Protein AF-A0A929IX58-F1 (afdb_monomer_lite)

Secondary structure (DSSP, 8-state):
-EEEEES-SEESS-TT----TT---EE-B--SS-SSSB-EEEEEETTEEE-GGGTS---

pLDDT: mean 94.66, std 8.5, range [52.28, 98.56]

Radius of gyration: 12.41 Å; chains: 1; bounding box: 30×27×28 Å

Foldseek 3Di:
DDKDKPQFPFAPDDPPDDDDPPDDGTHWHHPDPGPGTDIDMFDDDPNHTDDCCVVPPDD

Sequence (59 aa):
YSTRYGHNAKLLVKVGDSVEKGQVISQMGSTGRSTGPHVHFEVLKNDRQVNPAKFVALR

Structure (mmCIF, N/CA/C/O backbone):
data_AF-A0A929IX58-F1
#
_entry.id   AF-A0A929IX58-F1
#
loop_
_atom_site.group_PDB
_atom_site.id
_atom_site.type_symbol
_atom_site.label_atom_id
_atom_site.label_alt_id
_atom_site.label_comp_id
_atom_site.label_asym_id
_atom_site.label_entity_id
_atom_site.label_seq_id
_atom_site.pdbx_PDB_ins_code
_atom_site.Cartn_x
_atom_site.Cartn_y
_atom_site.Cartn_z
_atom_site.occupancy
_atom_site.B_iso_or_equiv
_atom_site.auth_seq_id
_atom_site.auth_comp_id
_atom_site.auth_asym_id
_atom_site.auth_atom_id
_atom_site.pdbx_PDB_model_num
ATOM 1 N N . TYR A 1 1 ? -7.733 1.179 12.241 1.00 91.81 1 TYR A N 1
ATOM 2 C CA . TYR A 1 1 ? -7.207 0.218 11.251 1.00 91.81 1 TYR A CA 1
ATOM 3 C C . TYR A 1 1 ? -6.415 0.991 10.218 1.00 91.81 1 TYR A C 1
ATOM 5 O O . TYR A 1 1 ? -6.747 2.145 9.984 1.00 91.81 1 TYR A O 1
ATOM 13 N N . SER A 1 2 ? -5.411 0.373 9.609 1.00 95.50 2 SER A N 1
ATOM 14 C CA . SER A 1 2 ? -4.733 0.900 8.423 1.00 95.50 2 SER A CA 1
ATOM 15 C C . SER A 1 2 ? -4.499 -0.225 7.418 1.00 95.50 2 SER A C 1
ATOM 17 O O . SER A 1 2 ? -4.448 -1.400 7.786 1.00 95.50 2 SER A O 1
ATOM 19 N N . THR A 1 3 ? -4.408 0.132 6.142 1.00 96.62 3 THR A N 1
ATOM 20 C CA . THR A 1 3 ? -4.154 -0.807 5.044 1.00 96.62 3 THR A CA 1
ATOM 21 C C . THR A 1 3 ? -2.900 -0.401 4.296 1.00 96.62 3 THR A C 1
ATOM 23 O O . THR A 1 3 ? -2.667 0.795 4.111 1.00 96.62 3 THR A O 1
ATOM 26 N N . ARG A 1 4 ? -2.117 -1.374 3.829 1.00 96.56 4 ARG A N 1
ATOM 27 C CA . ARG A 1 4 ? -0.945 -1.123 2.980 1.00 96.56 4 ARG A CA 1
ATOM 28 C C . ARG A 1 4 ? -1.065 -1.889 1.673 1.00 96.56 4 ARG A C 1
ATOM 30 O O . ARG A 1 4 ? -1.499 -3.036 1.670 1.00 96.56 4 ARG A O 1
ATOM 37 N N . TYR A 1 5 ? -0.647 -1.233 0.596 1.00 97.25 5 TYR A N 1
ATOM 38 C CA . TYR A 1 5 ? -0.636 -1.762 -0.763 1.00 97.25 5 TYR A CA 1
ATOM 39 C C . TYR A 1 5 ? 0.796 -1.641 -1.286 1.00 97.25 5 TYR A C 1
ATOM 41 O O . TYR A 1 5 ? 1.287 -0.529 -1.490 1.00 97.25 5 TYR A O 1
ATOM 49 N N . GLY A 1 6 ? 1.490 -2.769 -1.410 1.00 97.44 6 GLY A N 1
ATOM 50 C CA . GLY A 1 6 ? 2.880 -2.856 -1.852 1.00 97.44 6 GLY A CA 1
ATOM 51 C C . GLY A 1 6 ? 3.021 -3.156 -3.344 1.00 97.44 6 GLY A C 1
ATOM 52 O O . GLY A 1 6 ? 2.043 -3.431 -4.034 1.00 97.44 6 GLY A O 1
ATOM 53 N N . HIS A 1 7 ? 4.264 -3.110 -3.826 1.00 98.50 7 HIS A N 1
ATOM 54 C CA . HIS A 1 7 ? 4.659 -3.432 -5.206 1.00 98.50 7 HIS A CA 1
ATOM 55 C C . HIS A 1 7 ? 4.018 -2.566 -6.305 1.00 98.50 7 HIS A C 1
ATOM 57 O O . HIS A 1 7 ? 4.069 -2.925 -7.477 1.00 98.50 7 HIS A O 1
ATOM 63 N N . ASN A 1 8 ? 3.458 -1.400 -5.970 1.00 98.19 8 ASN A N 1
ATOM 64 C CA . ASN A 1 8 ? 2.818 -0.516 -6.950 1.00 98.19 8 ASN A CA 1
ATOM 65 C C . ASN A 1 8 ? 3.794 -0.070 -8.052 1.00 98.19 8 ASN A C 1
ATOM 67 O O . ASN A 1 8 ? 4.944 0.269 -7.769 1.00 98.19 8 ASN A O 1
ATOM 71 N N . ALA A 1 9 ? 3.314 0.003 -9.295 1.00 98.25 9 ALA A N 1
ATOM 72 C CA . ALA A 1 9 ? 4.036 0.632 -10.402 1.00 98.25 9 ALA A CA 1
ATOM 73 C C . ALA A 1 9 ? 3.947 2.164 -10.335 1.00 98.25 9 ALA A C 1
ATOM 75 O O . ALA A 1 9 ? 4.905 2.864 -10.655 1.00 98.25 9 ALA A O 1
ATOM 76 N N . LYS A 1 10 ? 2.790 2.686 -9.911 1.00 98.31 10 LYS A N 1
ATOM 77 C CA . LYS A 1 10 ? 2.517 4.124 -9.822 1.00 98.31 10 LYS A CA 1
ATOM 78 C C . LYS A 1 10 ? 1.548 4.421 -8.685 1.00 98.31 10 LYS A C 1
ATOM 80 O O . LYS A 1 10 ? 0.565 3.703 -8.511 1.00 98.31 10 LYS A O 1
ATOM 85 N N . LEU A 1 11 ? 1.803 5.495 -7.942 1.00 98.31 11 LEU A N 1
ATOM 86 C CA . LEU A 1 11 ? 0.860 6.061 -6.974 1.00 98.31 11 LEU A CA 1
ATOM 87 C C . LEU A 1 11 ? 0.024 7.147 -7.661 1.00 98.31 11 LEU A C 1
ATOM 89 O O . LEU A 1 11 ? 0.567 7.961 -8.410 1.00 98.31 11 LEU A O 1
ATOM 93 N N . LEU A 1 12 ? -1.290 7.137 -7.434 1.00 98.56 12 LEU A N 1
ATOM 94 C CA . LEU A 1 12 ? -2.237 8.121 -7.982 1.00 98.56 12 LEU A CA 1
ATOM 95 C C . LEU A 1 12 ? -2.704 9.140 -6.934 1.00 98.56 12 LEU A C 1
ATOM 97 O O . LEU A 1 12 ? -3.379 10.102 -7.280 1.00 98.56 12 LEU A O 1
ATOM 101 N N . VAL A 1 13 ? -2.324 8.931 -5.675 1.00 98.38 13 VAL A N 1
ATOM 102 C CA . VAL A 1 13 ? -2.606 9.803 -4.530 1.00 98.38 13 VAL A CA 1
ATOM 103 C C . VAL A 1 13 ? -1.305 10.187 -3.829 1.00 98.38 13 VAL A C 1
ATOM 105 O O . VAL A 1 13 ? -0.256 9.567 -4.048 1.00 98.38 13 VAL A O 1
ATOM 108 N N . LYS A 1 14 ? -1.369 11.210 -2.983 1.00 98.19 14 LYS A N 1
ATOM 109 C CA . LYS A 1 14 ? -0.252 11.754 -2.209 1.00 98.19 14 LYS A CA 1
ATOM 110 C C . LYS A 1 14 ? -0.541 11.679 -0.712 1.00 98.19 14 LYS A C 1
ATOM 112 O O . LYS A 1 14 ? -1.672 11.501 -0.270 1.00 98.19 14 LYS A O 1
ATOM 117 N N . VAL A 1 15 ? 0.515 11.805 0.090 1.00 97.88 15 VAL A N 1
ATOM 118 C CA . VAL A 1 15 ? 0.381 11.889 1.550 1.00 97.88 15 VAL A CA 1
ATOM 119 C C . VAL A 1 15 ? -0.445 13.125 1.904 1.00 97.88 15 VAL A C 1
ATOM 121 O O . VAL A 1 15 ? -0.122 14.223 1.462 1.00 97.88 15 VAL A O 1
ATOM 124 N N . GLY A 1 16 ? -1.485 12.926 2.713 1.00 97.94 16 GLY A N 1
ATOM 125 C CA . GLY A 1 16 ? -2.436 13.971 3.097 1.00 97.94 16 GLY A CA 1
ATOM 126 C C . GLY A 1 16 ? -3.753 13.932 2.319 1.00 97.94 16 GLY A C 1
ATOM 127 O O . GLY A 1 16 ? -4.728 14.515 2.788 1.00 97.94 16 GLY A O 1
ATOM 128 N N . ASP A 1 17 ? -3.824 13.208 1.198 1.00 98.38 17 ASP A N 1
ATOM 129 C CA . ASP A 1 17 ? -5.073 13.063 0.449 1.00 98.38 17 ASP A CA 1
ATOM 130 C C . ASP A 1 17 ? -6.093 12.240 1.252 1.00 98.38 17 ASP A C 1
ATOM 132 O O . ASP A 1 17 ? -5.784 11.172 1.791 1.00 98.38 17 ASP A O 1
ATOM 136 N N . SER A 1 18 ? -7.336 12.722 1.299 1.00 98.12 18 SER A N 1
ATOM 137 C CA . SER A 1 18 ? -8.474 11.917 1.749 1.00 98.12 18 SER A CA 1
ATOM 138 C C . SER A 1 18 ? -8.950 11.036 0.598 1.00 98.12 18 SER A C 1
ATOM 140 O O . SER A 1 18 ? -9.067 11.506 -0.533 1.00 98.12 18 SER A O 1
ATOM 142 N N . VAL A 1 19 ? -9.212 9.760 0.879 1.00 97.38 19 VAL A N 1
ATOM 143 C CA . VAL A 1 19 ? -9.643 8.779 -0.124 1.00 97.38 19 VAL A CA 1
ATOM 144 C C . VAL A 1 19 ? -10.907 8.062 0.319 1.00 97.38 19 VAL A C 1
ATOM 146 O O . VAL A 1 19 ? -11.106 7.804 1.508 1.00 97.38 19 VAL A O 1
ATOM 149 N N . GLU A 1 20 ? -11.743 7.700 -0.647 1.00 97.06 20 GLU A N 1
ATOM 150 C CA . GLU A 1 20 ? -13.003 7.001 -0.402 1.00 97.06 20 GLU A CA 1
ATOM 151 C C . GLU A 1 20 ? -12.924 5.513 -0.760 1.00 97.06 20 GLU A C 1
ATOM 153 O O . GLU A 1 20 ? -12.071 5.053 -1.526 1.00 97.06 20 GLU A O 1
ATOM 158 N N . LYS A 1 21 ? -13.848 4.720 -0.209 1.00 94.06 21 LYS A N 1
ATOM 159 C CA . LYS A 1 21 ? -13.945 3.296 -0.540 1.00 94.06 21 LYS A CA 1
ATOM 160 C C . LYS 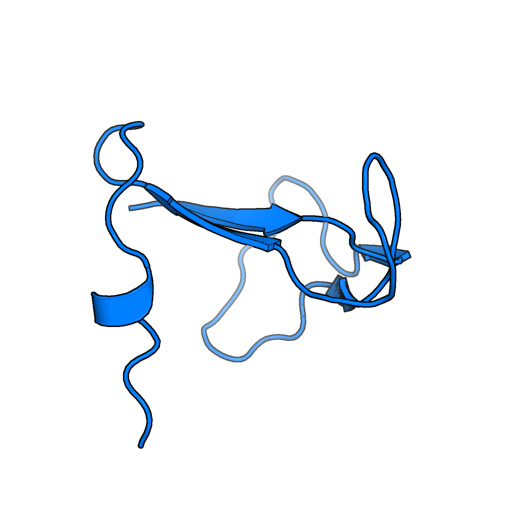A 1 21 ? -14.224 3.128 -2.037 1.00 94.06 21 LYS A C 1
ATOM 162 O O . LYS A 1 21 ? -15.239 3.596 -2.535 1.00 94.06 21 LYS A O 1
ATOM 167 N N . GLY A 1 22 ? -13.365 2.372 -2.718 1.00 94.19 22 GLY A N 1
ATOM 168 C CA . GLY A 1 22 ? -13.483 2.103 -4.156 1.00 94.19 22 GLY A CA 1
ATOM 169 C C . GLY A 1 22 ? -12.725 3.094 -5.041 1.00 94.19 22 GLY A C 1
ATOM 170 O O . GLY A 1 22 ? -12.601 2.848 -6.238 1.00 94.19 22 GLY A O 1
ATOM 171 N N . GLN A 1 23 ? -12.163 4.163 -4.471 1.00 97.88 23 GLN A N 1
ATOM 172 C CA . GLN A 1 23 ? -11.278 5.062 -5.199 1.00 97.88 23 GLN A CA 1
ATOM 173 C C . GLN A 1 23 ? -9.989 4.340 -5.613 1.00 97.88 23 GLN A C 1
ATOM 175 O O . GLN A 1 23 ? -9.360 3.638 -4.817 1.00 97.88 23 GLN A O 1
ATOM 180 N N . VAL A 1 24 ? -9.567 4.540 -6.862 1.00 97.88 24 VAL A N 1
ATOM 181 C CA . VAL A 1 24 ? -8.292 4.013 -7.362 1.00 97.88 24 VAL A CA 1
ATOM 182 C C . VAL A 1 24 ? -7.148 4.865 -6.811 1.00 97.88 24 VAL A C 1
ATOM 184 O O . VAL A 1 24 ? -7.058 6.054 -7.107 1.00 97.88 24 VAL A O 1
ATOM 187 N N . ILE A 1 25 ? -6.262 4.252 -6.023 1.00 98.19 25 ILE A N 1
ATOM 188 C CA . ILE A 1 25 ? -5.146 4.948 -5.352 1.00 98.19 25 ILE A CA 1
ATOM 189 C C . ILE A 1 25 ? -3.767 4.632 -5.950 1.00 98.19 25 ILE A C 1
ATOM 191 O O . ILE A 1 25 ? -2.811 5.383 -5.754 1.00 98.19 25 ILE A O 1
ATOM 195 N N . SER A 1 26 ? -3.639 3.531 -6.690 1.00 98.06 26 SER A N 1
ATOM 196 C CA . SER A 1 26 ? -2.385 3.101 -7.308 1.00 98.06 26 SER A CA 1
ATOM 197 C C . SER A 1 26 ? -2.632 2.182 -8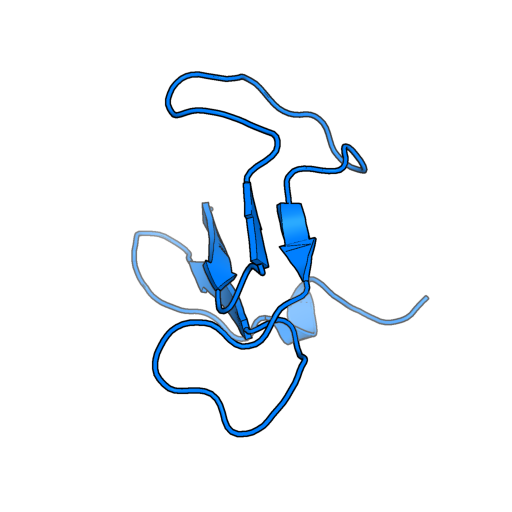.503 1.00 98.06 26 SER A C 1
ATOM 199 O O . SER A 1 26 ? -3.725 1.651 -8.695 1.00 98.06 26 SER A O 1
ATOM 201 N N . GLN A 1 27 ? -1.591 1.995 -9.312 1.00 98.12 27 GLN A N 1
ATOM 202 C CA . GLN A 1 27 ? -1.522 0.950 -10.329 1.00 98.12 27 GLN A CA 1
ATOM 203 C C . GLN A 1 27 ? -0.651 -0.199 -9.813 1.00 98.12 27 GLN A C 1
ATOM 205 O O . GLN A 1 27 ? 0.448 0.037 -9.297 1.00 98.12 27 GLN A O 1
ATOM 210 N N . MET A 1 28 ? -1.132 -1.435 -9.977 1.00 97.50 28 MET A N 1
ATOM 211 C CA . MET A 1 28 ? -0.379 -2.650 -9.651 1.00 97.50 28 MET A CA 1
ATOM 212 C C . MET A 1 28 ? 0.942 -2.691 -10.425 1.00 97.50 28 MET A C 1
ATOM 214 O O . MET A 1 28 ? 1.022 -2.237 -11.565 1.00 97.50 28 MET A O 1
ATOM 218 N N . GLY A 1 29 ? 1.976 -3.248 -9.805 1.00 98.06 29 GLY A N 1
ATOM 219 C CA . GLY A 1 29 ? 3.281 -3.411 -10.426 1.00 98.06 29 GLY A CA 1
ATOM 220 C C . GLY A 1 29 ? 4.063 -4.560 -9.810 1.00 98.06 29 GLY A C 1
ATOM 221 O O . GLY A 1 29 ? 3.492 -5.508 -9.280 1.00 98.06 29 GLY A O 1
ATOM 222 N N . SER A 1 30 ? 5.388 -4.455 -9.896 1.00 98.31 30 SER A N 1
ATOM 223 C CA . SER A 1 30 ? 6.329 -5.419 -9.323 1.00 98.31 30 SER A CA 1
ATOM 224 C C . SER A 1 30 ? 7.558 -4.717 -8.725 1.00 98.31 30 SER A C 1
ATOM 226 O O . SER A 1 30 ? 8.675 -5.222 -8.821 1.00 98.31 30 SER A O 1
ATOM 228 N N . THR A 1 31 ? 7.380 -3.517 -8.160 1.00 98.25 31 THR A N 1
ATOM 229 C CA . THR A 1 31 ? 8.486 -2.745 -7.566 1.00 98.25 31 THR A CA 1
ATOM 230 C C . THR A 1 31 ? 8.980 -3.362 -6.253 1.00 98.25 31 THR A C 1
ATOM 232 O O . THR A 1 31 ? 8.244 -4.059 -5.549 1.00 98.25 31 THR A O 1
ATOM 235 N N . GLY A 1 32 ? 10.236 -3.089 -5.889 1.00 96.94 32 GLY A N 1
ATOM 236 C CA . GLY A 1 32 ? 10.859 -3.635 -4.680 1.00 96.94 32 GLY A CA 1
ATOM 237 C C . GLY A 1 32 ? 11.143 -5.135 -4.790 1.00 96.94 32 GLY A C 1
ATOM 238 O O . GLY A 1 32 ? 11.463 -5.642 -5.862 1.00 96.94 32 GLY A O 1
ATOM 239 N N . ARG A 1 33 ? 11.045 -5.856 -3.668 1.00 97.06 33 ARG A N 1
ATOM 240 C CA . ARG A 1 33 ? 11.282 -7.305 -3.626 1.00 97.06 33 ARG A CA 1
ATOM 241 C C . ARG A 1 33 ? 10.012 -8.066 -4.012 1.00 97.06 33 ARG A C 1
ATOM 243 O O . ARG A 1 33 ? 9.234 -8.430 -3.138 1.00 97.06 33 ARG A O 1
ATOM 250 N N . SER A 1 34 ? 9.825 -8.277 -5.309 1.00 97.25 34 SER A N 1
ATOM 251 C CA . SER A 1 34 ? 8.686 -8.983 -5.904 1.00 97.25 34 SER A CA 1
ATOM 252 C C . SER A 1 34 ? 9.168 -10.011 -6.932 1.00 97.25 34 SER A C 1
ATOM 254 O O . SER A 1 34 ? 10.209 -9.816 -7.555 1.00 97.25 34 SER A O 1
ATOM 256 N N . THR A 1 35 ? 8.413 -11.092 -7.126 1.00 96.94 35 THR A N 1
ATOM 257 C CA . THR A 1 35 ? 8.687 -12.140 -8.128 1.00 96.94 35 THR A CA 1
ATOM 258 C C . THR A 1 35 ? 7.855 -11.998 -9.409 1.00 96.94 35 THR A C 1
ATOM 260 O O . THR A 1 35 ? 8.048 -12.763 -10.348 1.00 96.94 35 THR A O 1
ATOM 263 N N . GLY A 1 36 ? 6.940 -11.027 -9.469 1.00 97.25 36 GLY A N 1
ATOM 264 C CA . GLY A 1 36 ? 6.099 -10.740 -10.635 1.00 97.25 36 GLY A CA 1
ATOM 265 C C . GLY A 1 36 ? 4.967 -9.757 -10.304 1.00 97.25 36 GLY A C 1
ATOM 266 O O . GLY A 1 36 ? 4.803 -9.401 -9.137 1.00 97.25 36 GLY A O 1
ATOM 267 N N . PRO A 1 37 ? 4.180 -9.286 -11.288 1.00 97.81 37 PRO A N 1
ATOM 268 C CA . PRO A 1 37 ? 3.118 -8.311 -11.038 1.00 97.81 37 PRO A CA 1
ATOM 269 C C . PRO A 1 37 ? 2.016 -8.842 -10.109 1.00 97.81 37 PRO A C 1
ATOM 271 O O . PRO A 1 37 ? 1.301 -9.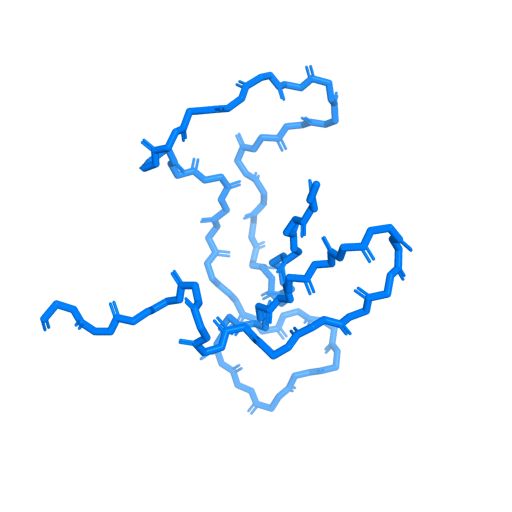775 -10.467 1.00 97.81 37 PRO A O 1
ATOM 274 N N . HIS A 1 38 ? 1.876 -8.246 -8.922 1.00 97.56 38 HIS A N 1
ATOM 275 C CA . HIS A 1 38 ? 0.832 -8.576 -7.945 1.00 97.56 38 HIS A CA 1
ATOM 276 C C . HIS A 1 38 ? 0.633 -7.435 -6.933 1.00 97.56 38 HIS A C 1
ATOM 278 O O . HIS A 1 38 ? 1.408 -6.479 -6.891 1.00 97.56 38 HIS A O 1
ATOM 284 N N . VAL A 1 39 ? -0.402 -7.539 -6.094 1.00 96.56 39 VAL A N 1
ATOM 285 C CA . VAL A 1 39 ? -0.622 -6.626 -4.962 1.00 96.56 39 VAL A CA 1
ATOM 286 C C . VAL A 1 39 ? -0.243 -7.332 -3.664 1.00 96.56 39 VAL A C 1
ATOM 288 O O . VAL A 1 39 ? -0.861 -8.329 -3.295 1.00 96.56 39 VAL A O 1
ATOM 291 N N . HIS A 1 40 ? 0.735 -6.787 -2.939 1.00 97.25 40 HIS A N 1
ATOM 292 C CA . HIS A 1 40 ? 0.958 -7.140 -1.533 1.00 97.25 40 HIS A CA 1
ATOM 293 C C . HIS A 1 40 ? 0.010 -6.317 -0.665 1.00 97.25 40 HIS A C 1
ATOM 295 O O . HIS A 1 40 ? 0.113 -5.090 -0.638 1.00 97.25 40 HIS A O 1
ATOM 301 N N . PHE A 1 41 ? -0.927 -6.973 0.014 1.00 96.44 41 PHE A N 1
ATOM 302 C CA . PHE A 1 41 ? -1.963 -6.309 0.801 1.00 96.44 41 PHE A CA 1
ATOM 303 C C . PHE A 1 41 ? -1.840 -6.652 2.286 1.00 96.44 41 PHE A C 1
ATOM 305 O O . PHE A 1 41 ? -1.865 -7.821 2.667 1.00 96.44 41 PHE A O 1
ATOM 312 N N . GLU A 1 42 ? -1.763 -5.623 3.131 1.00 97.12 42 GLU A N 1
ATOM 313 C CA . GLU A 1 42 ? -1.752 -5.771 4.588 1.00 97.12 42 GLU A CA 1
ATOM 314 C C . GLU A 1 42 ? -2.939 -5.052 5.224 1.00 97.12 42 GLU A C 1
ATOM 316 O O . GLU A 1 42 ? -3.321 -3.956 4.805 1.00 97.12 42 GLU A O 1
ATOM 321 N N . VAL A 1 43 ? -3.441 -5.629 6.318 1.00 97.19 43 VAL A N 1
ATOM 322 C CA . VAL A 1 43 ? -4.351 -4.963 7.252 1.00 97.19 43 VAL A CA 1
ATOM 323 C C . VAL A 1 43 ? -3.679 -4.903 8.616 1.00 97.19 43 VAL A C 1
ATOM 325 O O . VAL A 1 43 ? -3.202 -5.914 9.133 1.00 97.19 43 VAL A O 1
ATOM 328 N N . LEU A 1 44 ? -3.658 -3.714 9.213 1.00 97.19 44 LEU A N 1
ATOM 329 C CA . LEU A 1 44 ? -3.076 -3.468 10.522 1.00 97.19 44 LEU A CA 1
ATOM 330 C C . LEU A 1 44 ? -4.148 -2.969 11.498 1.00 97.19 44 LEU A C 1
ATOM 332 O O . LEU A 1 44 ? -4.969 -2.095 11.188 1.00 97.19 44 LEU A O 1
ATOM 336 N N . LYS A 1 45 ? -4.119 -3.510 12.716 1.00 96.88 45 LYS A N 1
ATOM 337 C CA . LYS A 1 45 ? -4.919 -3.066 13.860 1.00 96.88 45 LYS A CA 1
ATOM 338 C C . LYS A 1 45 ? -3.962 -2.705 14.991 1.00 96.88 45 LYS A C 1
ATOM 340 O O . LYS A 1 45 ? -3.254 -3.579 15.479 1.00 96.88 45 LYS A O 1
ATOM 345 N N . ASN A 1 46 ? -3.958 -1.437 15.405 1.00 95.69 46 ASN A N 1
ATOM 346 C CA . ASN A 1 46 ? -3.031 -0.910 16.417 1.00 95.69 46 ASN A CA 1
ATOM 347 C C . ASN A 1 46 ? -1.568 -1.258 16.072 1.00 95.69 46 ASN A C 1
ATOM 349 O O . ASN A 1 46 ? -0.873 -1.886 16.866 1.00 95.69 46 ASN A O 1
ATOM 353 N N . ASP A 1 47 ? -1.172 -0.970 14.827 1.00 94.25 47 ASP A N 1
ATOM 354 C CA . ASP A 1 47 ? 0.154 -1.246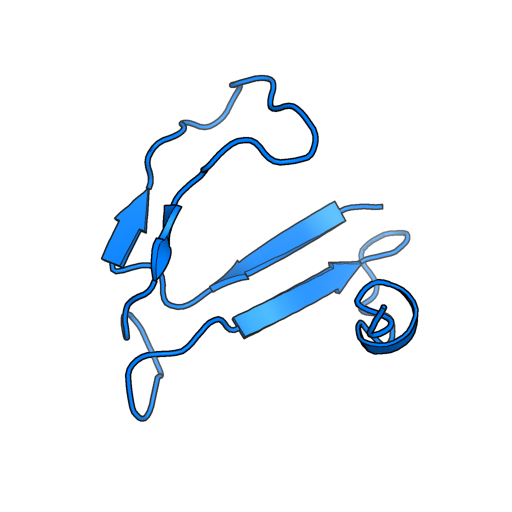 14.245 1.00 94.25 47 ASP A CA 1
ATOM 355 C C . ASP A 1 47 ? 0.600 -2.717 14.207 1.00 94.25 47 ASP A C 1
ATOM 357 O O . ASP A 1 47 ? 1.714 -3.026 13.786 1.00 94.25 47 ASP A O 1
ATOM 361 N N . ARG A 1 48 ? -0.285 -3.656 14.557 1.00 96.75 48 ARG A N 1
ATOM 362 C CA . ARG A 1 48 ? -0.052 -5.096 14.416 1.00 96.75 48 ARG A CA 1
ATOM 363 C C . ARG A 1 48 ? -0.760 -5.635 13.185 1.00 96.75 48 ARG A C 1
ATOM 365 O O . ARG A 1 48 ? -1.945 -5.365 12.979 1.00 96.75 48 ARG A O 1
ATOM 372 N N . GLN A 1 49 ? -0.043 -6.423 12.390 1.00 96.62 49 GLN A N 1
ATOM 373 C CA . GLN A 1 49 ? -0.623 -7.120 11.246 1.00 96.62 49 GLN A CA 1
ATOM 374 C C . GLN A 1 49 ? -1.692 -8.109 11.720 1.00 96.62 49 GLN A C 1
ATOM 376 O O . GLN A 1 49 ? -1.504 -8.843 12.691 1.00 96.62 49 GLN A O 1
ATOM 381 N N . VAL A 1 50 ? -2.823 -8.121 11.026 1.00 96.56 50 VAL A N 1
ATOM 382 C CA . VAL A 1 50 ? -3.902 -9.090 11.224 1.00 96.56 50 VAL A CA 1
ATOM 383 C C . VAL A 1 50 ? -4.185 -9.798 9.906 1.00 96.56 50 VAL A C 1
ATOM 385 O O . VAL A 1 50 ? -3.897 -9.257 8.842 1.00 96.56 50 VAL A O 1
ATOM 388 N N . ASN A 1 51 ? -4.758 -11.004 9.964 1.00 94.88 51 ASN A N 1
ATOM 389 C CA . ASN A 1 51 ? -5.049 -11.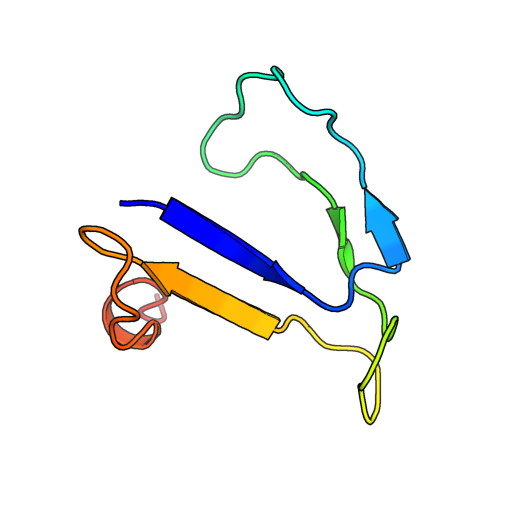786 8.762 1.00 94.88 51 ASN A CA 1
ATOM 390 C C . ASN A 1 51 ? -5.961 -10.987 7.796 1.00 94.88 51 ASN A C 1
ATOM 392 O O . ASN A 1 51 ? -7.128 -10.753 8.143 1.00 94.88 51 ASN A O 1
ATOM 396 N N . PRO A 1 52 ? -5.468 -10.598 6.600 1.00 93.69 52 PRO A N 1
ATOM 397 C CA . PRO A 1 52 ? -6.220 -9.770 5.664 1.00 93.69 52 PRO A CA 1
ATOM 398 C C . PRO A 1 52 ? -7.414 -10.511 5.052 1.00 93.69 52 PRO A C 1
ATOM 400 O O . PRO A 1 52 ? -8.400 -9.866 4.712 1.00 93.69 52 PRO A O 1
ATOM 403 N N . ALA A 1 53 ? -7.404 -11.849 4.989 1.00 92.00 53 ALA A N 1
ATOM 404 C CA . ALA A 1 53 ? -8.487 -12.642 4.395 1.00 92.00 53 ALA A CA 1
ATOM 405 C C . ALA A 1 53 ? -9.859 -12.393 5.051 1.00 92.00 53 ALA A C 1
ATOM 407 O O . ALA A 1 53 ? -10.891 -12.544 4.406 1.00 92.00 53 ALA A O 1
ATOM 408 N N . LYS A 1 54 ? -9.884 -11.936 6.312 1.00 90.88 54 LYS A N 1
ATOM 409 C CA . LYS A 1 54 ? -11.116 -11.549 7.023 1.00 90.88 54 LYS A CA 1
ATOM 410 C C . LYS A 1 54 ? -11.769 -10.267 6.487 1.00 90.88 54 LYS A C 1
ATOM 412 O O . LYS A 1 54 ? -12.917 -9.997 6.818 1.00 90.88 54 LYS A O 1
ATOM 417 N N . PHE A 1 55 ? -11.041 -9.472 5.705 1.00 88.50 55 PHE A N 1
ATOM 418 C CA . PHE A 1 55 ? -11.467 -8.164 5.196 1.00 88.50 55 PHE A CA 1
ATOM 419 C C . PHE A 1 55 ? -11.722 -8.168 3.688 1.00 88.50 55 PHE A C 1
ATOM 421 O O . PHE A 1 55 ? -12.486 -7.340 3.201 1.00 88.50 55 PHE A O 1
ATOM 428 N N . VAL A 1 56 ? -11.097 -9.096 2.960 1.00 84.88 56 VAL A N 1
ATOM 429 C CA . VAL A 1 56 ? -11.229 -9.235 1.498 1.00 84.88 56 VAL A CA 1
ATOM 430 C C . VAL A 1 56 ? -12.211 -10.346 1.120 1.00 84.88 56 VAL A C 1
ATOM 432 O O . VAL A 1 56 ? -12.158 -10.832 -0.003 1.00 84.88 56 VAL A O 1
ATOM 435 N N . ALA A 1 57 ? -13.060 -10.788 2.058 1.00 72.56 57 ALA A N 1
ATOM 436 C CA . ALA A 1 57 ? -13.972 -11.909 1.851 1.00 72.56 57 ALA A CA 1
ATOM 437 C C . ALA A 1 57 ? -14.648 -11.812 0.474 1.00 72.56 57 ALA A C 1
ATOM 439 O O . ALA A 1 57 ? -15.272 -10.795 0.154 1.00 72.56 57 ALA A O 1
ATOM 440 N N . LEU A 1 58 ? -14.432 -12.860 -0.331 1.00 57.00 58 LEU A N 1
ATOM 441 C CA . LEU A 1 58 ? -15.040 -13.035 -1.643 1.00 57.00 58 LEU A CA 1
ATOM 442 C C . LEU A 1 58 ? -16.544 -12.803 -1.502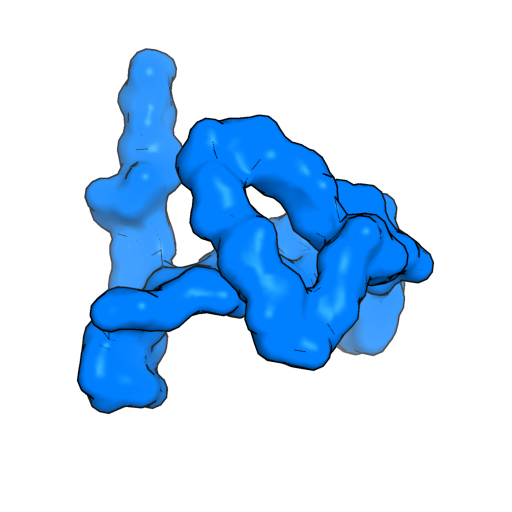 1.00 57.00 58 LEU A C 1
ATOM 444 O O . LEU A 1 58 ? -17.187 -13.409 -0.643 1.00 57.00 58 LEU A O 1
ATOM 448 N N . ARG A 1 59 ? -17.069 -11.889 -2.316 1.00 52.28 59 ARG A N 1
ATOM 449 C CA . ARG A 1 59 ? -18.489 -11.931 -2.653 1.00 52.28 59 ARG A CA 1
ATOM 450 C C . ARG A 1 59 ? -18.813 -13.261 -3.313 1.00 52.28 59 ARG A C 1
ATOM 452 O O . ARG A 1 59 ? -17.943 -13.746 -4.072 1.00 52.28 59 ARG A O 1
#